Protein AF-A0A6A8LLS5-F1 (afdb_monomer_lite)

Structure (mmCIF, N/CA/C/O backbone):
data_AF-A0A6A8LLS5-F1
#
_entry.id   AF-A0A6A8LLS5-F1
#
loop_
_atom_site.group_PDB
_atom_site.id
_atom_site.type_symbol
_atom_site.label_atom_id
_atom_site.label_alt_id
_atom_site.label_comp_id
_atom_site.label_asym_id
_atom_site.label_entity_id
_atom_site.label_seq_id
_atom_site.pdbx_PDB_ins_code
_atom_site.Cartn_x
_atom_site.Cartn_y
_atom_site.Cartn_z
_atom_site.occupancy
_atom_site.B_iso_or_equiv
_atom_site.auth_seq_id
_atom_site.auth_comp_id
_atom_site.auth_asym_id
_atom_site.auth_atom_id
_atom_site.pdbx_PDB_model_num
ATOM 1 N N . ALA A 1 1 ? 2.428 3.611 -7.339 1.00 60.50 1 ALA A N 1
ATOM 2 C CA . ALA A 1 1 ? 0.982 3.894 -7.465 1.00 60.50 1 ALA A CA 1
ATOM 3 C C . ALA A 1 1 ? 0.751 5.139 -8.329 1.00 60.50 1 ALA A C 1
ATOM 5 O O . ALA A 1 1 ? 1.531 6.085 -8.239 1.00 60.50 1 ALA A O 1
ATOM 6 N N . GLY A 1 2 ? -0.261 5.117 -9.204 1.00 69.62 2 GLY A N 1
ATOM 7 C CA . GLY A 1 2 ? -0.661 6.269 -10.029 1.00 69.62 2 GLY A CA 1
ATOM 8 C C . GLY A 1 2 ? -1.532 7.271 -9.259 1.00 69.62 2 GLY A C 1
ATOM 9 O O . GLY A 1 2 ? -2.016 6.960 -8.174 1.00 69.62 2 GLY A O 1
ATOM 10 N N . GLY A 1 3 ? -1.753 8.462 -9.824 1.00 78.94 3 GLY A N 1
ATOM 11 C CA . GLY A 1 3 ? -2.481 9.550 -9.150 1.00 78.94 3 GLY A CA 1
ATOM 12 C C . GLY A 1 3 ? -3.926 9.209 -8.761 1.00 78.94 3 GLY A C 1
ATOM 13 O O . GLY A 1 3 ? -4.363 9.583 -7.681 1.00 78.94 3 GLY A O 1
ATOM 14 N N . ILE A 1 4 ? -4.647 8.442 -9.587 1.00 83.69 4 ILE A N 1
ATOM 15 C CA . ILE A 1 4 ? -6.058 8.095 -9.327 1.00 83.69 4 ILE A CA 1
ATOM 16 C C . ILE A 1 4 ? -6.197 7.128 -8.147 1.00 83.69 4 ILE A C 1
ATOM 18 O O . ILE A 1 4 ? -7.036 7.343 -7.279 1.00 83.69 4 ILE A O 1
ATOM 22 N N . GLY A 1 5 ? -5.353 6.094 -8.072 1.00 88.69 5 GLY A N 1
ATOM 23 C CA . GLY A 1 5 ? -5.412 5.126 -6.970 1.00 88.69 5 GLY A CA 1
ATOM 24 C C . GLY A 1 5 ? -5.182 5.776 -5.602 1.00 88.69 5 GLY A C 1
ATOM 25 O O . GLY A 1 5 ? -5.803 5.382 -4.623 1.00 88.69 5 GLY A O 1
ATOM 26 N N . LEU A 1 6 ? -4.351 6.822 -5.546 1.00 88.75 6 LEU A N 1
ATOM 27 C CA . LEU A 1 6 ? -4.122 7.591 -4.320 1.00 88.75 6 LEU A CA 1
ATOM 28 C C . LEU A 1 6 ? -5.343 8.417 -3.900 1.00 88.75 6 LEU A C 1
ATOM 30 O O . LEU A 1 6 ? -5.605 8.515 -2.709 1.00 88.75 6 LEU A O 1
ATOM 34 N N . ILE A 1 7 ? -6.110 8.963 -4.846 1.00 90.12 7 ILE A N 1
ATOM 35 C CA . ILE A 1 7 ? -7.350 9.695 -4.534 1.00 90.12 7 ILE A CA 1
ATOM 36 C C . ILE A 1 7 ? -8.378 8.749 -3.901 1.00 90.12 7 ILE A C 1
ATOM 38 O O . ILE A 1 7 ? -8.987 9.084 -2.891 1.00 90.12 7 ILE A O 1
ATOM 42 N N . PHE A 1 8 ? -8.534 7.541 -4.451 1.00 92.12 8 PHE A N 1
ATOM 43 C CA . PHE A 1 8 ? -9.416 6.533 -3.857 1.00 92.12 8 PHE A CA 1
ATOM 44 C C . PHE A 1 8 ? -8.929 6.073 -2.483 1.00 92.12 8 PHE A C 1
ATOM 46 O O . PHE A 1 8 ? -9.738 5.936 -1.571 1.00 92.12 8 PHE A O 1
ATOM 53 N N . ALA A 1 9 ? -7.619 5.884 -2.311 1.00 93.44 9 ALA A N 1
ATOM 54 C CA . ALA A 1 9 ? -7.043 5.550 -1.013 1.00 93.44 9 ALA A CA 1
ATOM 55 C C . ALA A 1 9 ? -7.357 6.626 0.042 1.00 93.44 9 ALA A C 1
ATOM 57 O O . ALA A 1 9 ? -7.737 6.284 1.158 1.00 93.44 9 ALA A O 1
ATOM 58 N N . GLU A 1 10 ? -7.259 7.911 -0.322 1.00 91.31 10 GLU A N 1
ATOM 59 C CA . GLU A 1 10 ? -7.611 9.039 0.555 1.00 91.31 10 GLU A CA 1
ATOM 60 C C . GLU A 1 10 ? -9.096 9.027 0.922 1.00 91.31 10 GLU A C 1
ATOM 62 O O . GLU A 1 10 ? -9.444 9.162 2.096 1.00 91.31 10 GLU A O 1
ATOM 67 N N . GLU A 1 11 ? -9.969 8.784 -0.054 1.00 93.38 11 GLU A N 1
ATOM 68 C CA . GLU A 1 11 ? -11.408 8.701 0.181 1.00 93.38 11 GLU A CA 1
ATOM 69 C C . GLU A 1 11 ? -11.765 7.544 1.127 1.00 93.38 11 GLU A C 1
ATOM 71 O O . GLU A 1 11 ? -12.484 7.750 2.108 1.00 93.38 11 GLU A O 1
ATOM 76 N N . ILE A 1 12 ? -11.228 6.342 0.886 1.00 93.88 12 ILE A N 1
ATOM 77 C CA . ILE A 1 12 ? -11.470 5.164 1.733 1.00 93.88 12 ILE A CA 1
ATOM 78 C C . ILE A 1 12 ? -10.957 5.421 3.153 1.00 93.88 12 ILE A C 1
ATOM 80 O O . ILE A 1 12 ? -11.704 5.234 4.114 1.00 93.88 12 ILE A O 1
ATOM 84 N N . ALA A 1 13 ? -9.722 5.911 3.287 1.00 93.56 13 ALA A N 1
ATOM 85 C CA . ALA A 1 13 ? -9.093 6.195 4.575 1.00 93.56 13 ALA A CA 1
ATOM 86 C C . ALA A 1 13 ? -9.830 7.281 5.382 1.00 93.56 13 ALA A C 1
ATOM 88 O O . ALA A 1 13 ? -9.730 7.307 6.608 1.00 93.56 13 ALA A O 1
ATOM 89 N N . SER A 1 14 ? -10.571 8.172 4.713 1.00 91.75 14 SER A N 1
ATOM 90 C CA . SER A 1 14 ? -11.404 9.188 5.369 1.00 91.75 14 SER A CA 1
ATOM 91 C C . SER A 1 14 ? -12.757 8.655 5.856 1.00 91.75 14 SER A C 1
ATOM 93 O O . SER A 1 14 ? -13.315 9.173 6.824 1.00 91.75 14 SER A O 1
ATOM 95 N N . ARG A 1 15 ? -13.297 7.618 5.201 1.00 92.75 15 ARG A N 1
ATOM 96 C CA . ARG A 1 15 ? -14.636 7.072 5.484 1.00 92.75 15 ARG A CA 1
ATOM 97 C C . ARG A 1 15 ? -14.613 5.845 6.383 1.00 92.75 15 ARG A C 1
ATOM 99 O O . ARG A 1 15 ? -15.581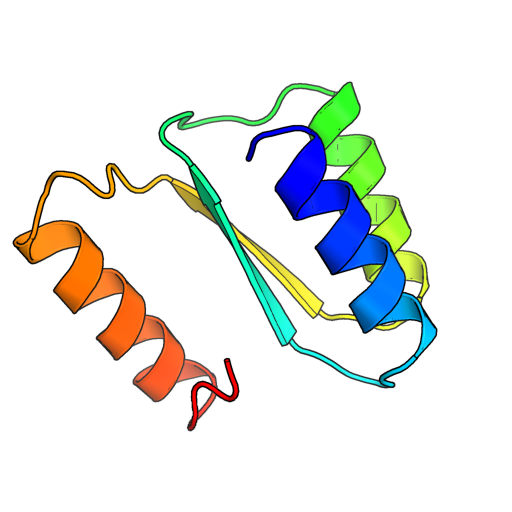 5.600 7.101 1.00 92.75 15 ARG A O 1
ATOM 106 N N . VAL A 1 16 ? -13.533 5.074 6.335 1.00 91.94 16 VAL A N 1
ATOM 107 C CA . VAL A 1 16 ? -13.395 3.802 7.041 1.00 91.94 16 VAL A CA 1
ATOM 108 C C . VAL A 1 16 ? -12.287 3.918 8.076 1.00 91.94 16 VAL A C 1
ATOM 110 O O . VAL A 1 16 ? -11.139 4.216 7.758 1.00 91.94 16 VAL A O 1
ATOM 113 N N . LYS A 1 17 ? -12.626 3.659 9.340 1.00 86.81 17 LYS A N 1
ATOM 114 C CA . LYS A 1 17 ? -11.646 3.647 10.432 1.00 86.81 17 LYS A CA 1
ATOM 115 C C . LYS A 1 17 ? -10.861 2.340 10.427 1.00 86.81 17 LYS A C 1
ATOM 117 O O . LYS A 1 17 ? -11.443 1.287 10.186 1.00 86.81 17 LYS A O 1
ATOM 122 N N . ASN A 1 18 ? -9.574 2.414 10.770 1.00 87.69 18 ASN A N 1
ATOM 123 C CA . ASN A 1 18 ? -8.680 1.260 10.920 1.00 87.69 18 ASN A CA 1
ATOM 124 C C . ASN A 1 18 ? -8.607 0.362 9.669 1.00 87.69 18 ASN A C 1
ATOM 126 O O . ASN A 1 18 ? -8.434 -0.849 9.781 1.00 87.69 18 ASN A O 1
ATOM 130 N N . THR A 1 19 ? -8.769 0.944 8.478 1.00 93.88 19 THR A N 1
ATOM 131 C CA . THR A 1 19 ? -8.647 0.210 7.214 1.00 93.88 19 THR A CA 1
ATOM 132 C C . THR A 1 19 ? -7.186 -0.140 6.924 1.00 93.88 19 THR A C 1
ATOM 134 O O . THR A 1 19 ? -6.281 0.632 7.256 1.00 93.88 19 THR A O 1
ATOM 137 N N . VAL A 1 20 ? -6.953 -1.298 6.303 1.00 95.94 20 VAL A N 1
ATOM 138 C CA . VAL A 1 20 ? -5.649 -1.679 5.752 1.00 95.94 20 VAL A CA 1
ATOM 139 C C . VAL A 1 20 ? -5.687 -1.445 4.247 1.00 95.94 20 VAL A C 1
ATOM 141 O O . VAL A 1 20 ? -6.481 -2.059 3.539 1.00 95.94 20 VAL A O 1
ATOM 144 N N . LEU A 1 21 ? -4.826 -0.561 3.752 1.00 95.81 21 LEU A N 1
ATOM 145 C CA . LEU A 1 21 ? -4.716 -0.227 2.337 1.00 95.81 21 LEU A CA 1
ATOM 146 C C . LEU A 1 21 ? -3.402 -0.768 1.784 1.00 95.81 21 LEU A C 1
ATOM 148 O O . LEU A 1 21 ? -2.327 -0.298 2.154 1.00 95.81 21 LEU A O 1
ATOM 152 N N . VAL A 1 22 ? -3.490 -1.723 0.860 1.00 95.44 22 VAL A N 1
ATOM 153 C CA . VAL A 1 22 ? -2.325 -2.258 0.148 1.00 95.44 22 VAL A CA 1
ATOM 154 C C . VAL A 1 22 ? -2.259 -1.624 -1.236 1.00 95.44 22 VAL A C 1
ATOM 156 O O . VAL A 1 22 ? -3.004 -1.973 -2.149 1.00 95.44 22 VAL A O 1
ATOM 159 N N . LEU A 1 23 ? -1.364 -0.653 -1.393 1.00 94.62 23 LEU A N 1
ATOM 160 C CA . LEU A 1 23 ? -1.126 0.038 -2.651 1.00 94.62 23 LEU A CA 1
ATOM 161 C C . LEU A 1 23 ? -0.037 -0.684 -3.434 1.00 94.62 23 LEU A C 1
ATOM 163 O O . LEU A 1 23 ? 1.033 -0.978 -2.912 1.00 94.62 23 LEU A O 1
ATOM 167 N N . THR A 1 24 ? -0.270 -0.907 -4.722 1.00 93.81 24 THR A N 1
ATOM 168 C CA . THR A 1 24 ? 0.713 -1.554 -5.593 1.00 93.81 24 THR A CA 1
ATOM 169 C C . THR A 1 24 ? 1.109 -0.685 -6.789 1.00 93.81 24 THR A C 1
ATOM 171 O O . THR A 1 24 ? 0.464 0.312 -7.142 1.00 93.81 24 THR A O 1
ATOM 174 N N . GLY A 1 25 ? 2.253 -1.000 -7.381 1.00 92.00 25 GLY A N 1
ATOM 175 C CA . GLY A 1 25 ? 2.781 -0.380 -8.585 1.00 92.00 25 GLY A CA 1
ATOM 176 C C . GLY A 1 25 ? 4.132 -0.976 -8.953 1.00 92.00 25 GLY A C 1
ATOM 177 O O . GLY A 1 25 ? 4.714 -1.720 -8.184 1.00 92.00 25 GLY A O 1
ATOM 178 N N . ARG A 1 26 ? 4.663 -0.621 -10.122 1.00 91.88 26 ARG A N 1
ATOM 179 C CA . ARG A 1 26 ? 5.922 -1.204 -10.623 1.00 91.88 26 ARG A CA 1
ATOM 180 C C . ARG A 1 26 ? 7.192 -0.600 -10.019 1.00 91.88 26 ARG A C 1
ATOM 182 O O . ARG A 1 26 ? 8.264 -1.157 -10.185 1.00 91.88 26 ARG A O 1
ATOM 189 N N . ALA A 1 27 ? 7.094 0.570 -9.392 1.00 91.69 27 ALA A N 1
ATOM 190 C CA . ALA A 1 27 ? 8.268 1.261 -8.871 1.00 91.69 27 ALA A CA 1
ATOM 191 C C . ALA A 1 27 ? 8.758 0.570 -7.594 1.00 91.69 27 ALA A C 1
ATOM 193 O O . ALA A 1 27 ? 7.971 0.428 -6.660 1.00 91.69 27 ALA A O 1
ATOM 194 N N . GLU A 1 28 ? 10.035 0.191 -7.554 1.00 89.81 28 GLU A N 1
ATOM 195 C CA . GLU A 1 28 ? 10.667 -0.418 -6.373 1.00 89.81 28 GLU A CA 1
ATOM 196 C C . GLU A 1 28 ? 10.745 0.554 -5.191 1.00 89.81 28 GLU A C 1
ATOM 198 O O . GLU A 1 28 ? 10.563 0.157 -4.045 1.00 89.81 28 GLU A O 1
ATOM 203 N N . ALA A 1 29 ? 10.954 1.841 -5.478 1.00 88.81 29 ALA A N 1
ATOM 204 C CA . ALA A 1 29 ? 10.994 2.908 -4.489 1.00 88.81 29 ALA A CA 1
ATOM 205 C C . ALA A 1 29 ? 9.957 3.993 -4.801 1.00 88.81 29 ALA A C 1
ATOM 207 O O . ALA A 1 29 ? 9.628 4.269 -5.960 1.00 88.81 29 ALA A O 1
ATOM 208 N N . LEU A 1 30 ? 9.451 4.625 -3.745 1.00 89.88 30 LEU A N 1
ATOM 209 C CA . LEU A 1 30 ? 8.596 5.802 -3.843 1.00 89.88 30 LEU A CA 1
ATOM 210 C C . LEU A 1 30 ? 9.455 7.068 -3.806 1.00 89.88 30 LEU A C 1
ATOM 212 O O . LEU A 1 30 ? 10.430 7.146 -3.065 1.00 89.88 30 LEU A O 1
ATOM 216 N N . ASP A 1 31 ? 9.068 8.072 -4.590 1.00 90.94 31 ASP A N 1
ATOM 217 C CA . ASP A 1 31 ? 9.613 9.421 -4.443 1.00 90.94 31 ASP A CA 1
ATOM 218 C C . ASP A 1 31 ? 9.047 10.098 -3.183 1.00 90.94 31 ASP A C 1
ATOM 220 O O . ASP A 1 31 ? 8.144 9.576 -2.515 1.00 90.94 31 ASP A 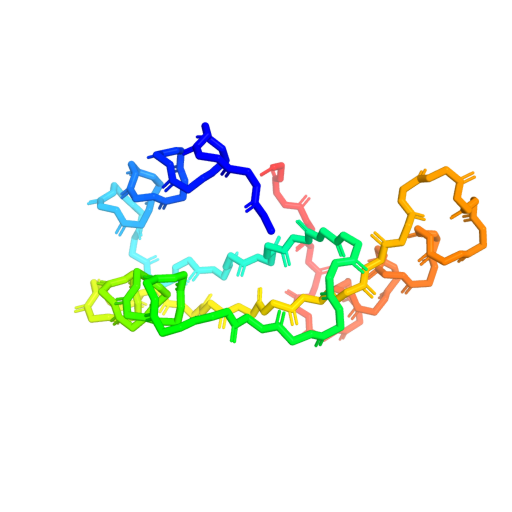O 1
ATOM 224 N N . GLU A 1 32 ? 9.590 11.266 -2.837 1.00 92.06 32 GLU A N 1
ATOM 225 C CA . GLU A 1 32 ? 9.173 11.989 -1.631 1.00 92.06 32 GLU A CA 1
ATOM 226 C C . GLU A 1 32 ? 7.695 12.395 -1.695 1.00 92.06 32 GLU A C 1
ATOM 228 O O . GLU A 1 32 ? 6.999 12.331 -0.685 1.00 92.06 32 GLU A O 1
ATOM 233 N N . GLU A 1 33 ? 7.178 12.746 -2.876 1.00 90.12 33 GLU A N 1
ATOM 234 C CA . GLU A 1 33 ? 5.775 13.134 -3.038 1.00 90.12 33 GLU A CA 1
ATOM 235 C C . GLU A 1 33 ? 4.826 11.974 -2.707 1.00 90.12 33 GLU A C 1
ATOM 237 O O . GLU A 1 33 ? 3.901 12.133 -1.899 1.00 90.12 33 GLU A O 1
ATOM 242 N N . ARG A 1 34 ? 5.058 10.789 -3.291 1.00 89.06 34 ARG A N 1
ATOM 243 C CA . ARG A 1 34 ? 4.249 9.599 -3.001 1.00 89.06 34 ARG A CA 1
ATOM 244 C C . ARG A 1 34 ? 4.419 9.171 -1.550 1.00 89.06 34 ARG A C 1
ATOM 246 O O . ARG A 1 34 ? 3.421 8.885 -0.894 1.00 89.06 34 ARG A O 1
ATOM 253 N N . SER A 1 35 ? 5.644 9.195 -1.032 1.00 91.25 35 SER A N 1
ATOM 254 C CA . SER A 1 35 ? 5.929 8.856 0.367 1.00 91.25 35 SER A CA 1
ATOM 255 C C . SER A 1 35 ? 5.187 9.781 1.335 1.00 91.25 35 SER A C 1
ATOM 257 O O . SER A 1 35 ? 4.531 9.312 2.262 1.00 91.25 35 SER A O 1
ATOM 259 N N . ALA A 1 36 ? 5.199 11.093 1.090 1.00 92.44 36 ALA A N 1
ATOM 260 C CA . ALA A 1 36 ? 4.457 12.062 1.890 1.00 92.44 36 ALA A CA 1
ATOM 261 C C . ALA A 1 36 ? 2.940 11.832 1.824 1.00 92.44 36 ALA A C 1
ATOM 263 O O . ALA A 1 36 ? 2.237 12.058 2.808 1.00 92.44 36 ALA A O 1
ATOM 264 N N . ARG A 1 37 ? 2.420 11.373 0.680 1.00 89.75 37 ARG A N 1
ATOM 265 C CA . ARG A 1 37 ? 0.996 11.053 0.524 1.00 89.75 37 ARG A CA 1
ATOM 266 C C . ARG A 1 37 ? 0.591 9.808 1.308 1.00 89.75 37 ARG A C 1
ATOM 268 O O . ARG A 1 37 ? -0.450 9.832 1.954 1.00 89.75 37 ARG A O 1
ATOM 275 N N . LEU A 1 38 ? 1.439 8.781 1.339 1.00 92.25 38 LEU A N 1
ATOM 276 C CA . LEU A 1 38 ? 1.235 7.604 2.189 1.00 92.25 38 LEU A CA 1
ATOM 277 C C . LEU A 1 38 ? 1.219 7.979 3.675 1.00 92.25 38 LEU A C 1
ATOM 279 O O . LEU A 1 38 ? 0.280 7.613 4.371 1.00 92.25 38 LEU A O 1
ATOM 283 N N . ARG A 1 39 ? 2.161 8.811 4.138 1.00 93.12 39 ARG A N 1
ATOM 284 C CA . ARG A 1 39 ? 2.165 9.297 5.532 1.00 93.12 39 ARG A CA 1
ATOM 285 C C . ARG A 1 39 ? 0.878 10.049 5.902 1.00 93.12 39 ARG A C 1
ATOM 287 O O . ARG A 1 39 ? 0.409 9.957 7.032 1.00 93.12 39 ARG A O 1
ATOM 294 N N . ARG A 1 40 ? 0.282 10.801 4.965 1.00 91.44 40 ARG A N 1
ATOM 295 C CA . ARG A 1 40 ? -1.009 11.483 5.196 1.00 91.44 40 ARG A CA 1
ATOM 296 C C . ARG A 1 40 ? -2.167 10.505 5.362 1.00 91.44 40 ARG A C 1
ATOM 298 O O . ARG A 1 40 ? -3.035 10.758 6.188 1.00 91.44 40 ARG A O 1
ATOM 305 N N . LEU A 1 41 ? -2.172 9.417 4.597 1.00 91.94 41 LEU A N 1
ATOM 306 C CA . LEU A 1 41 ? -3.151 8.343 4.756 1.00 91.94 41 LEU A CA 1
ATOM 307 C C . LEU A 1 41 ? -2.989 7.653 6.114 1.00 91.94 41 LEU A C 1
ATOM 309 O O . LEU A 1 41 ? -3.968 7.442 6.816 1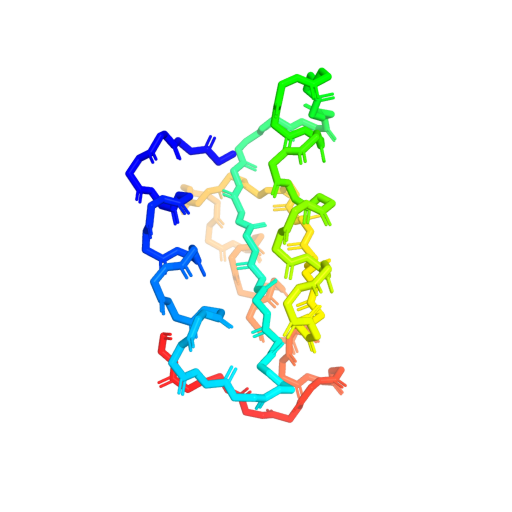.00 91.94 41 LEU A O 1
ATOM 313 N N . GLU A 1 42 ? -1.755 7.371 6.528 1.00 93.06 42 GLU A N 1
ATOM 314 C CA . GLU A 1 42 ? -1.489 6.784 7.847 1.00 93.06 42 GLU A CA 1
ATOM 315 C C . GLU A 1 42 ? -1.966 7.690 8.991 1.00 93.06 42 GLU A C 1
ATOM 317 O O . GLU A 1 42 ? -2.506 7.216 9.991 1.00 93.06 42 GLU A O 1
ATOM 322 N N . ALA A 1 43 ? -1.853 9.011 8.823 1.00 91.94 43 ALA A N 1
ATOM 323 C CA . ALA A 1 43 ? -2.333 9.985 9.800 1.00 91.94 43 ALA A CA 1
ATOM 324 C C . ALA A 1 43 ? -3.864 9.977 9.995 1.00 91.94 43 ALA A C 1
ATOM 326 O O . ALA A 1 43 ? -4.338 10.485 11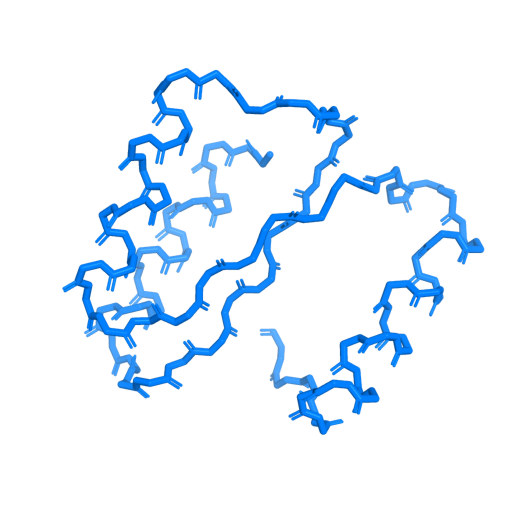.011 1.00 91.94 43 ALA A O 1
ATOM 327 N N . THR A 1 44 ? -4.648 9.390 9.079 1.00 89.56 44 THR A N 1
ATOM 328 C CA . THR A 1 44 ? -6.098 9.198 9.284 1.00 89.56 44 THR A CA 1
ATOM 329 C C . THR A 1 44 ? -6.419 7.973 10.148 1.00 89.56 44 THR A C 1
ATOM 331 O O . THR A 1 44 ? -7.584 7.730 10.466 1.00 89.56 44 THR A O 1
ATOM 334 N N . GLY A 1 45 ? -5.398 7.206 10.549 1.00 90.81 45 GLY A N 1
ATOM 335 C CA . GLY A 1 45 ? -5.533 5.946 11.277 1.00 90.81 45 GLY A CA 1
ATOM 336 C C . GLY A 1 45 ? -5.649 4.719 10.371 1.00 90.81 45 GLY A C 1
ATOM 337 O O . GLY A 1 45 ? -5.885 3.620 10.871 1.00 90.81 45 GLY A O 1
ATOM 338 N N . ALA A 1 46 ? -5.497 4.879 9.053 1.00 94.62 46 ALA A N 1
ATOM 339 C CA . ALA A 1 46 ? -5.342 3.750 8.144 1.00 94.62 46 ALA A CA 1
ATOM 340 C C . ALA A 1 46 ? -3.945 3.124 8.294 1.00 94.62 46 ALA A C 1
ATOM 342 O O . ALA A 1 46 ? -2.956 3.818 8.516 1.00 94.62 46 ALA A O 1
ATOM 343 N N . ARG A 1 47 ? -3.840 1.808 8.115 1.00 94.94 47 ARG A N 1
ATOM 344 C CA . ARG A 1 47 ? -2.552 1.135 7.918 1.00 94.94 47 ARG A CA 1
ATOM 345 C C . ARG A 1 47 ? -2.287 1.066 6.423 1.00 94.94 47 ARG A C 1
ATOM 347 O O . ARG A 1 47 ? -3.082 0.473 5.700 1.00 94.94 47 ARG A O 1
ATOM 354 N N . VAL A 1 48 ? -1.188 1.646 5.951 1.00 94.56 48 VAL A N 1
ATOM 355 C CA . VAL A 1 48 ? -0.897 1.716 4.514 1.00 94.56 48 VAL A CA 1
ATOM 356 C C . VAL A 1 48 ? 0.375 0.952 4.201 1.00 94.56 48 VAL A C 1
ATOM 358 O O . VAL A 1 48 ? 1.416 1.181 4.804 1.00 94.56 48 VAL A O 1
ATOM 361 N N . LEU A 1 49 ? 0.291 0.035 3.245 1.00 94.06 49 LEU A N 1
ATOM 362 C CA . LEU A 1 49 ? 1.414 -0.762 2.769 1.00 94.06 49 LEU A CA 1
ATOM 363 C C . LEU A 1 49 ? 1.614 -0.479 1.285 1.00 94.06 49 LEU A C 1
ATOM 365 O O . LEU A 1 49 ? 0.646 -0.411 0.528 1.00 94.06 49 LEU A O 1
ATOM 369 N N . TYR A 1 50 ? 2.864 -0.322 0.860 1.00 94.19 50 TYR A N 1
ATOM 370 C CA . TYR A 1 50 ? 3.201 -0.260 -0.556 1.00 94.19 50 TYR A CA 1
ATOM 371 C C . TYR A 1 50 ? 3.975 -1.505 -0.962 1.00 94.19 50 TYR A C 1
ATOM 373 O O . TYR A 1 50 ? 5.063 -1.735 -0.442 1.00 94.19 50 TYR A O 1
ATOM 381 N N . GLN A 1 51 ? 3.432 -2.263 -1.916 1.00 94.44 51 GLN A N 1
ATOM 382 C CA . GLN A 1 51 ? 4.104 -3.426 -2.483 1.00 94.44 51 GLN A CA 1
ATOM 383 C C . GLN A 1 51 ? 4.419 -3.205 -3.968 1.00 94.44 51 GLN A C 1
ATOM 385 O O . GLN A 1 51 ? 3.493 -3.155 -4.794 1.00 94.44 51 GLN A O 1
ATOM 390 N N . PRO A 1 52 ? 5.709 -3.128 -4.339 1.00 94.75 52 PRO A N 1
ATOM 391 C CA . PRO A 1 52 ? 6.119 -3.155 -5.730 1.00 94.75 52 PRO A CA 1
ATOM 392 C C . PRO A 1 52 ? 5.712 -4.482 -6.385 1.00 94.75 52 PRO A C 1
ATOM 394 O O . PRO A 1 52 ? 6.189 -5.541 -5.987 1.00 94.75 52 PRO A O 1
ATOM 397 N N . VAL A 1 53 ? 4.823 -4.436 -7.376 1.00 96.19 53 VAL A N 1
ATOM 398 C CA . VAL A 1 53 ? 4.416 -5.593 -8.186 1.00 96.19 53 VAL A CA 1
ATOM 399 C C . VAL A 1 53 ? 4.159 -5.134 -9.615 1.00 96.19 53 VAL A C 1
ATOM 401 O O . VAL A 1 53 ? 3.500 -4.117 -9.863 1.00 96.19 53 VAL A O 1
ATOM 404 N N . ASP A 1 54 ? 4.666 -5.906 -10.574 1.00 95.06 54 ASP A N 1
ATOM 405 C CA . ASP A 1 54 ? 4.190 -5.832 -11.947 1.00 95.06 54 ASP A CA 1
ATOM 406 C C . ASP A 1 54 ? 2.908 -6.655 -12.081 1.00 95.06 54 ASP A C 1
ATOM 408 O O . ASP A 1 54 ? 2.921 -7.880 -12.018 1.00 95.06 54 ASP A O 1
ATOM 412 N N . VAL A 1 55 ? 1.781 -5.970 -12.269 1.00 94.00 55 VAL A N 1
ATOM 413 C CA . VAL A 1 55 ? 0.463 -6.606 -12.398 1.00 94.00 55 VAL A CA 1
ATOM 414 C C . VAL A 1 55 ? 0.310 -7.444 -13.672 1.00 94.00 55 VAL A C 1
ATOM 416 O O . VAL A 1 55 ? -0.660 -8.187 -13.797 1.00 94.00 55 VAL A O 1
ATOM 419 N N . THR A 1 56 ? 1.244 -7.331 -14.621 1.00 96.25 56 THR A N 1
ATOM 420 C CA . THR A 1 56 ? 1.293 -8.203 -15.801 1.00 96.25 56 THR A CA 1
ATOM 421 C C . THR A 1 56 ? 1.930 -9.564 -15.497 1.00 96.25 56 THR A C 1
ATOM 423 O O . THR A 1 56 ? 1.691 -10.524 -16.231 1.00 96.25 56 THR A O 1
ATOM 426 N N . ASP A 1 57 ? 2.667 -9.689 -14.385 1.00 97.75 57 ASP A N 1
ATOM 427 C CA . ASP A 1 57 ? 3.191 -10.960 -13.890 1.00 97.75 57 ASP A CA 1
ATOM 428 C C . ASP A 1 57 ? 2.142 -11.667 -13.022 1.00 97.75 57 ASP A C 1
ATOM 430 O O . ASP A 1 57 ? 1.908 -11.352 -11.851 1.00 97.75 57 ASP A O 1
ATOM 434 N N . ARG A 1 58 ? 1.528 -12.699 -13.604 1.00 97.81 58 ARG A N 1
ATOM 435 C CA . ARG A 1 58 ? 0.522 -13.528 -12.935 1.00 97.81 58 ARG A CA 1
ATOM 436 C C . ARG A 1 58 ? 1.030 -14.153 -11.634 1.00 97.81 58 ARG A C 1
ATOM 438 O O . ARG A 1 58 ? 0.262 -14.263 -10.680 1.00 97.81 58 ARG A O 1
ATOM 445 N N . THR A 1 59 ? 2.276 -14.612 -11.597 1.00 98.12 59 THR A N 1
ATOM 446 C CA . THR A 1 59 ? 2.837 -15.287 -10.421 1.00 98.12 59 THR A CA 1
ATOM 447 C C . THR A 1 59 ? 3.033 -14.286 -9.291 1.00 98.12 59 THR A C 1
ATOM 449 O O . THR A 1 59 ? 2.638 -14.568 -8.159 1.00 98.12 59 THR A O 1
ATOM 452 N N . ALA A 1 60 ? 3.553 -13.099 -9.608 1.00 97.19 60 ALA A N 1
ATOM 453 C CA . ALA A 1 60 ? 3.726 -12.024 -8.637 1.00 97.19 60 ALA A CA 1
ATOM 454 C C . ALA A 1 60 ? 2.383 -11.557 -8.048 1.00 97.19 60 ALA A C 1
ATOM 456 O O . ALA A 1 60 ? 2.265 -11.394 -6.835 1.00 97.19 60 ALA A O 1
ATOM 457 N N . VAL A 1 61 ? 1.341 -11.423 -8.877 1.00 97.31 61 VAL A N 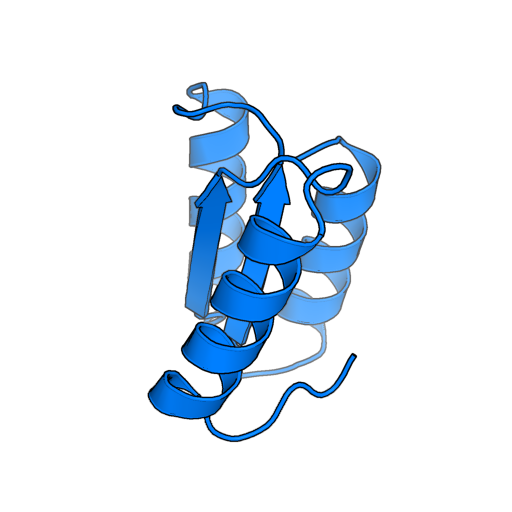1
ATOM 458 C CA . VAL A 1 61 ? -0.008 -11.055 -8.410 1.00 97.31 61 VAL A CA 1
ATOM 459 C C . VAL A 1 61 ? -0.605 -12.128 -7.496 1.00 97.31 61 VAL A C 1
ATOM 461 O O . VAL A 1 61 ? -1.161 -11.801 -6.450 1.00 97.31 61 VAL A O 1
ATOM 464 N N . ILE A 1 62 ? -0.470 -13.412 -7.845 1.00 97.62 62 ILE A N 1
ATOM 465 C CA . ILE A 1 62 ? -0.953 -14.509 -6.990 1.00 97.62 62 ILE A CA 1
ATOM 466 C C . ILE A 1 62 ? -0.228 -14.504 -5.640 1.00 97.62 62 ILE A C 1
ATOM 468 O O . ILE A 1 62 ? -0.872 -14.684 -4.607 1.00 97.62 62 ILE A O 1
ATOM 472 N N . ALA A 1 63 ? 1.089 -14.292 -5.642 1.00 97.31 63 ALA A N 1
ATOM 473 C CA . ALA A 1 63 ? 1.875 -14.210 -4.416 1.00 97.31 63 ALA A CA 1
ATOM 474 C C . ALA A 1 63 ? 1.446 -13.021 -3.543 1.00 97.31 63 ALA A C 1
ATOM 476 O O . ALA A 1 63 ? 1.266 -13.193 -2.341 1.00 97.31 63 ALA A O 1
ATOM 477 N N . LEU A 1 64 ? 1.203 -11.852 -4.148 1.00 96.69 64 LEU A N 1
ATOM 478 C CA . LEU A 1 64 ? 0.694 -10.672 -3.447 1.00 96.69 64 LEU A CA 1
ATOM 479 C C . LEU A 1 64 ? -0.644 -10.957 -2.761 1.00 96.69 64 LEU A C 1
ATOM 481 O O . LEU A 1 64 ? -0.775 -10.740 -1.562 1.00 96.69 64 LEU A O 1
ATOM 485 N N . VAL A 1 65 ? -1.632 -11.459 -3.506 1.00 96.62 65 VAL A N 1
ATOM 486 C CA . VAL A 1 65 ? -2.977 -11.697 -2.959 1.00 96.62 65 VAL A CA 1
ATOM 487 C C . VAL A 1 65 ? -2.935 -12.718 -1.823 1.00 96.62 65 VAL A C 1
ATOM 489 O O . VAL A 1 65 ? -3.566 -12.502 -0.792 1.00 96.62 65 VAL A O 1
ATOM 492 N N . ARG A 1 66 ? -2.155 -13.796 -1.974 1.00 96.81 66 ARG A N 1
ATOM 493 C CA . ARG A 1 66 ? -1.970 -14.786 -0.904 1.00 96.81 66 ARG A CA 1
ATOM 494 C C . ARG A 1 66 ? -1.319 -14.176 0.330 1.00 96.81 66 ARG A C 1
ATOM 496 O O . ARG A 1 66 ? -1.842 -14.364 1.419 1.00 96.81 66 ARG A O 1
ATOM 503 N N . GLY A 1 67 ? -0.248 -13.401 0.159 1.00 96.88 67 GLY A N 1
ATOM 504 C CA . GLY A 1 67 ? 0.423 -12.733 1.276 1.00 96.88 67 GLY A CA 1
ATOM 505 C C . GLY A 1 67 ? -0.505 -11.781 2.034 1.00 96.88 67 GLY A C 1
ATOM 506 O O . GLY A 1 67 ? -0.523 -11.792 3.260 1.00 96.88 67 GLY A O 1
ATOM 507 N N . ILE A 1 68 ? -1.345 -11.025 1.316 1.00 95.94 68 ILE A N 1
ATOM 508 C CA . ILE A 1 68 ? -2.361 -10.156 1.933 1.00 95.94 68 ILE A CA 1
ATOM 509 C C . ILE A 1 68 ? -3.342 -10.980 2.772 1.00 95.94 68 ILE A C 1
ATOM 511 O O . ILE A 1 68 ? -3.644 -10.605 3.901 1.00 95.94 68 ILE A O 1
ATOM 515 N N . GLN A 1 69 ? -3.837 -12.101 2.246 1.00 95.81 69 GLN A N 1
ATOM 516 C CA . GLN A 1 69 ? -4.777 -12.962 2.968 1.00 95.81 69 GLN A CA 1
ATOM 517 C C . GLN A 1 69 ? -4.132 -13.645 4.182 1.00 95.81 69 GLN A C 1
ATOM 519 O O . GLN A 1 69 ? -4.757 -13.770 5.230 1.00 95.81 69 GLN A O 1
ATOM 524 N N . GLU A 1 70 ? -2.873 -14.059 4.070 1.00 96.38 70 GLU A N 1
ATOM 525 C CA . GLU A 1 70 ? -2.125 -14.671 5.170 1.00 96.38 70 GLU A CA 1
ATOM 526 C C . GLU A 1 70 ? -1.839 -13.667 6.300 1.00 96.38 70 GLU A C 1
ATOM 528 O O . GLU A 1 70 ? -1.967 -14.020 7.472 1.00 96.38 70 GLU A O 1
ATOM 533 N N . GLU A 1 71 ? -1.496 -12.415 5.975 1.00 96.00 71 GLU A N 1
ATOM 534 C CA . GLU A 1 71 ? -1.171 -11.387 6.975 1.00 96.00 71 GLU A CA 1
ATOM 535 C C . GLU A 1 71 ? -2.412 -10.680 7.551 1.00 96.00 71 GLU A C 1
ATOM 537 O O . GLU A 1 71 ? -2.431 -10.305 8.727 1.00 96.00 71 GLU A O 1
ATOM 542 N N . HIS A 1 72 ? -3.448 -10.468 6.736 1.00 94.06 72 HIS A N 1
ATOM 543 C CA . HIS A 1 72 ? -4.595 -9.614 7.076 1.00 94.06 72 HIS A CA 1
ATOM 544 C C . HIS A 1 72 ? -5.947 -10.341 7.068 1.00 94.06 72 HIS A C 1
ATOM 546 O O . HIS A 1 72 ? -6.959 -9.752 7.443 1.00 94.06 72 HIS A O 1
ATOM 552 N N . GLY A 1 73 ? -5.983 -11.622 6.697 1.00 93.31 73 GLY A N 1
ATOM 553 C CA . GLY A 1 73 ? -7.199 -12.430 6.643 1.00 93.31 73 GLY A CA 1
ATOM 554 C C . GLY A 1 73 ? -7.904 -12.336 5.290 1.00 93.31 73 GLY A C 1
ATOM 555 O O . GLY A 1 73 ? -7.677 -13.158 4.402 1.00 93.31 73 GLY A O 1
ATOM 556 N N . THR A 1 74 ? -8.805 -11.369 5.127 1.00 93.12 74 THR A N 1
ATOM 557 C CA . THR A 1 74 ? -9.611 -11.207 3.905 1.00 93.12 74 THR A CA 1
ATOM 558 C C . THR A 1 74 ? -9.178 -9.994 3.088 1.00 93.12 74 THR A C 1
ATOM 560 O O . THR A 1 74 ? -8.528 -9.081 3.588 1.00 93.12 74 THR A O 1
ATOM 563 N N . LEU A 1 75 ? -9.532 -10.003 1.801 1.00 94.12 75 LEU A N 1
ATOM 564 C CA . LEU A 1 75 ? -9.401 -8.856 0.907 1.00 94.12 75 LEU A CA 1
ATOM 565 C C . LEU A 1 75 ? -10.8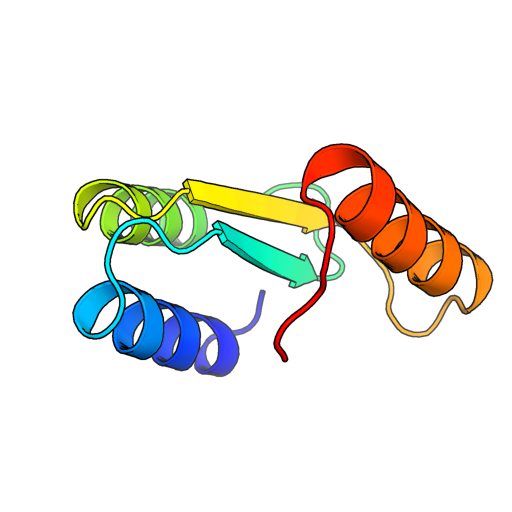10 -8.376 0.553 1.00 94.12 75 LEU A C 1
ATOM 567 O O . LEU A 1 75 ? -11.558 -9.117 -0.085 1.00 94.12 75 LEU A O 1
ATOM 571 N N . ASP A 1 76 ? -11.154 -7.160 0.977 1.00 92.06 76 ASP A N 1
ATOM 572 C CA . ASP A 1 76 ? -12.532 -6.649 0.915 1.00 92.06 76 ASP A CA 1
ATOM 573 C C . ASP A 1 76 ? -12.876 -5.906 -0.391 1.00 92.06 76 ASP A C 1
ATOM 575 O O . ASP A 1 76 ? -14.055 -5.668 -0.660 1.00 92.06 76 ASP A O 1
ATOM 579 N N . GLY A 1 77 ? -11.877 -5.597 -1.227 1.00 84.81 77 GLY A N 1
ATOM 580 C CA . GLY A 1 77 ? -12.060 -5.004 -2.561 1.00 84.81 77 GLY A CA 1
ATOM 581 C C . GLY A 1 77 ? -11.233 -3.758 -2.827 1.00 84.81 77 GLY A C 1
ATOM 582 O O . GLY A 1 77 ? -11.042 -2.952 -1.892 1.00 84.81 77 GLY A O 1
#

pLDDT: mean 92.22, std 5.64, range [60.5, 98.12]

Sequence (77 aa):
AGGIGLIFAEEIASRVKNTVLVLTGRAEALDEERSARLRRLEATGARVLYQPVDVTDRTAVIALVRGIQEEHGTLDG

Foldseek 3Di:
DDPVVLVVLQVCLQPDAAAEAEAEEQDPDDDPVVVVSQVVSVVSRYHYHYDHDDPVDPVRVVVVLVVCCVVPNDDPD

Secondary structure (DSSP, 8-state):
--HHHHHHHHHHHHHSTT-EEEEEES-SS--HHHHHHHHHHHTTT-EEEEEE--TT-HHHHHHHHHHHHHHHS----

Organism: Bacillus velezensis (NCBI:txid492670)

Radius of gyration: 12.42 Å; chains: 1; bounding box: 26×28×27 Å

InterPro domains:
  IPR013968 Polyketide synthase-like, ketoreductase domain [PF08659] (1-77)
  IPR036291 NAD(P)-binding domain superfamily [SSF51735] (1-77)